Protein AF-A0A383D2X5-F1 (afdb_monomer_lite)

Sequence (97 aa):
MSYENPWLYNDVAFESEDIEDYFGFCYLLTDLENGKMYIGRKYFYQNRKKKGQRKRVRSESDWKTYYSSSKKVQHLVQEFGSARFKREILGLWKKKG

Organism: NCBI:txid408172

Secondary structure (DSSP, 8-state):
--SSSPPEETTEE--SGGGTT--EEEEEEEETTT--EEEEEEESEEEEEPTT-SSEEEEE-STTT---S-HHHHHHHHHH-GGGEEEEEEEEESS--

pLDDT: mean 94.7, std 5.42, range [62.34, 98.5]

Radius of gyration: 14.53 Å; chains: 1; bounding box: 34×28×40 Å

InterPro domains:
  IPR045566 Putative endonuclease SegE-like, GIY-YIG domain [PF19835] (7-97)

Structure (mmCIF, N/CA/C/O backbone):
data_AF-A0A383D2X5-F1
#
_entry.id   AF-A0A383D2X5-F1
#
loop_
_atom_site.group_PDB
_atom_site.id
_atom_site.type_symbol
_atom_site.label_atom_id
_atom_site.label_alt_id
_atom_site.label_comp_id
_atom_site.label_asym_id
_atom_site.label_entity_id
_atom_site.label_seq_id
_atom_site.pdbx_PDB_ins_code
_atom_site.Cartn_x
_atom_site.Cartn_y
_atom_site.Cartn_z
_atom_site.occupancy
_atom_site.B_iso_or_equiv
_atom_site.auth_seq_id
_atom_site.auth_comp_id
_atom_site.auth_asym_id
_atom_site.auth_atom_id
_atom_site.pdbx_PDB_model_num
ATOM 1 N N . MET A 1 1 ? 7.249 -12.275 6.637 1.00 62.34 1 MET A N 1
ATOM 2 C CA . MET A 1 1 ? 6.719 -11.056 5.991 1.00 62.34 1 MET A CA 1
ATOM 3 C C . MET A 1 1 ? 7.909 -10.221 5.565 1.00 62.34 1 MET A C 1
ATOM 5 O O . MET A 1 1 ? 8.782 -10.016 6.404 1.00 62.34 1 MET A O 1
ATOM 9 N N . SER A 1 2 ? 8.005 -9.822 4.292 1.00 81.44 2 SER A N 1
ATOM 10 C CA . SER A 1 2 ? 9.201 -9.122 3.787 1.00 81.44 2 SER A CA 1
ATOM 11 C C . SER A 1 2 ? 9.235 -7.622 4.124 1.00 81.44 2 SER A C 1
ATOM 13 O O . SER A 1 2 ? 10.247 -6.959 3.901 1.00 81.44 2 SER A O 1
ATOM 15 N N . TYR A 1 3 ? 8.145 -7.082 4.682 1.00 89.19 3 TYR A N 1
ATOM 16 C CA . TYR A 1 3 ? 8.005 -5.674 5.051 1.00 89.19 3 TYR A CA 1
ATOM 17 C C . TYR A 1 3 ? 7.014 -5.469 6.208 1.00 89.19 3 TYR A C 1
ATOM 19 O O . TYR A 1 3 ? 6.217 -6.348 6.539 1.00 89.19 3 TYR A O 1
ATOM 27 N 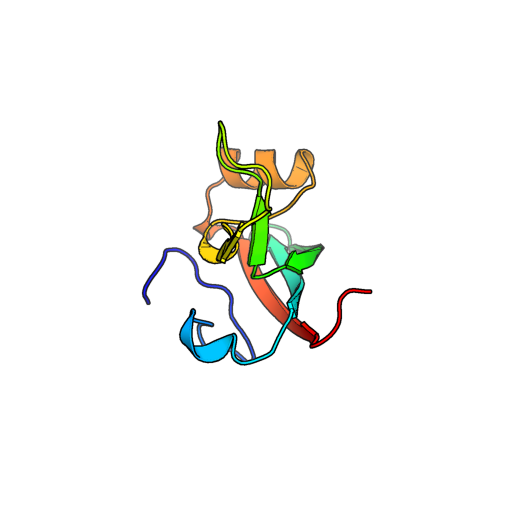N . GLU A 1 4 ? 7.093 -4.298 6.842 1.00 89.62 4 GLU A N 1
ATOM 28 C CA . GLU A 1 4 ? 6.279 -3.922 8.001 1.00 89.62 4 GLU A CA 1
ATOM 29 C C . GLU A 1 4 ? 4.811 -3.649 7.620 1.00 89.62 4 GLU A C 1
ATOM 31 O O . GLU A 1 4 ? 4.533 -2.993 6.610 1.00 89.62 4 GLU A O 1
ATOM 36 N N . ASN A 1 5 ? 3.879 -4.126 8.459 1.00 94.31 5 ASN A N 1
ATOM 37 C CA . ASN A 1 5 ? 2.425 -3.974 8.320 1.00 94.31 5 ASN A CA 1
ATOM 38 C C . ASN A 1 5 ? 1.913 -4.332 6.910 1.00 94.31 5 ASN A C 1
ATOM 40 O O . ASN A 1 5 ? 1.461 -3.430 6.218 1.00 94.31 5 ASN A O 1
ATOM 44 N N . PRO A 1 6 ? 2.042 -5.567 6.403 1.00 96.69 6 PRO A N 1
ATOM 45 C CA . PRO A 1 6 ? 1.876 -5.848 4.977 1.00 96.69 6 PRO A CA 1
ATOM 46 C C . PRO A 1 6 ? 0.487 -5.515 4.422 1.00 96.69 6 PRO A C 1
ATOM 48 O O . PRO A 1 6 ? -0.499 -5.447 5.153 1.00 96.69 6 PRO A O 1
ATOM 51 N N . TRP A 1 7 ? 0.401 -5.350 3.102 1.00 97.88 7 TRP A N 1
ATOM 52 C CA . TRP A 1 7 ? -0.888 -5.357 2.417 1.00 97.88 7 TRP A CA 1
ATOM 53 C C . TRP A 1 7 ? -1.469 -6.768 2.454 1.00 97.88 7 TRP A C 1
ATOM 55 O O . TRP A 1 7 ? -0.805 -7.709 2.029 1.00 97.88 7 TRP A O 1
ATOM 65 N N . LEU A 1 8 ? -2.699 -6.914 2.941 1.00 98.06 8 LEU A N 1
ATOM 66 C CA . LEU A 1 8 ? -3.406 -8.190 2.959 1.00 98.06 8 LEU A CA 1
ATOM 67 C C . LEU A 1 8 ? -4.326 -8.303 1.745 1.00 98.06 8 LEU A C 1
ATOM 69 O O . LEU A 1 8 ? -5.123 -7.404 1.487 1.00 98.06 8 LEU A O 1
ATOM 73 N N . TYR A 1 9 ? -4.247 -9.412 1.022 1.00 97.69 9 TYR A N 1
ATOM 74 C CA . TYR A 1 9 ? -5.200 -9.790 -0.014 1.00 97.69 9 TYR A CA 1
ATOM 75 C C . TYR A 1 9 ? -5.802 -11.141 0.358 1.00 97.69 9 TYR A C 1
ATOM 77 O O . TYR A 1 9 ? -5.074 -12.122 0.480 1.00 97.69 9 TYR A O 1
ATOM 85 N N . ASN A 1 10 ? -7.118 -11.186 0.585 1.00 95.50 10 ASN A N 1
ATOM 86 C CA . ASN A 1 10 ? -7.807 -12.368 1.122 1.00 95.50 10 ASN A CA 1
ATOM 87 C C . ASN A 1 10 ? -7.133 -12.913 2.401 1.00 95.50 10 ASN A C 1
A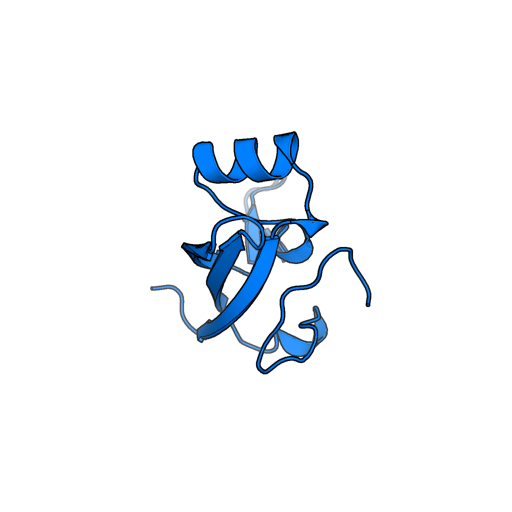TOM 89 O O . ASN A 1 10 ? -6.853 -14.104 2.500 1.00 95.50 10 ASN A O 1
ATOM 93 N N . ASP A 1 11 ? -6.809 -12.013 3.337 1.00 95.19 11 ASP A N 1
ATOM 94 C CA . ASP A 1 11 ? -6.127 -12.299 4.613 1.00 95.19 11 ASP A CA 1
ATOM 95 C C . ASP A 1 11 ? -4.706 -12.888 4.505 1.00 95.19 11 ASP A C 1
ATOM 97 O O . ASP A 1 11 ? -4.091 -13.231 5.515 1.00 95.19 11 ASP A O 1
ATOM 101 N N . VAL A 1 12 ? -4.132 -12.928 3.299 1.00 96.44 12 VAL A N 1
ATOM 102 C CA . VAL A 1 12 ? -2.747 -13.344 3.051 1.00 96.44 12 VAL A CA 1
ATOM 103 C C . VAL A 1 12 ? -1.887 -12.121 2.741 1.00 96.44 12 VAL A C 1
ATOM 105 O O . VAL A 1 12 ? -2.309 -11.212 2.027 1.00 96.44 12 VAL A O 1
ATOM 108 N N . ALA A 1 13 ? -0.672 -12.076 3.290 1.00 97.19 13 ALA A N 1
ATOM 109 C CA . ALA A 1 13 ? 0.280 -11.010 2.996 1.00 97.19 13 ALA A CA 1
ATOM 110 C C . ALA A 1 13 ? 0.677 -11.036 1.514 1.00 97.19 13 ALA A C 1
ATOM 112 O O . ALA A 1 13 ? 1.153 -12.054 1.024 1.00 97.19 13 ALA A O 1
ATOM 113 N N . PHE A 1 14 ? 0.495 -9.907 0.833 1.00 97.31 14 PHE A N 1
ATOM 114 C CA . PHE A 1 14 ? 0.799 -9.737 -0.582 1.00 97.31 14 PHE A CA 1
ATOM 115 C C . PHE A 1 14 ? 2.270 -9.350 -0.763 1.00 97.31 14 PHE A C 1
ATOM 117 O O . PHE A 1 14 ? 2.735 -8.356 -0.194 1.00 97.31 14 PHE A O 1
ATOM 124 N N . GLU A 1 15 ? 3.007 -10.109 -1.559 1.00 97.19 15 GLU A N 1
ATOM 125 C CA . GLU A 1 15 ? 4.437 -9.952 -1.806 1.00 97.19 15 GLU A CA 1
ATOM 126 C C . GLU A 1 15 ? 4.723 -9.580 -3.272 1.00 97.19 15 GLU A C 1
ATOM 128 O O . GLU A 1 15 ? 3.818 -9.391 -4.086 1.00 97.19 15 GLU A O 1
ATOM 133 N N . SER A 1 16 ? 5.996 -9.359 -3.614 1.00 96.12 16 SER A N 1
ATOM 134 C CA . SER A 1 16 ? 6.360 -8.914 -4.972 1.00 96.12 16 SER A CA 1
ATOM 135 C C . SER A 1 16 ? 6.118 -10.010 -6.013 1.00 96.12 16 SER A C 1
ATOM 137 O O . SER A 1 16 ? 5.833 -9.711 -7.172 1.00 96.12 16 SER A O 1
ATOM 139 N N . GLU A 1 17 ? 6.213 -11.267 -5.593 1.00 95.44 17 GLU A N 1
ATOM 140 C CA . GLU A 1 17 ? 5.953 -12.459 -6.391 1.00 95.44 17 GLU A CA 1
ATOM 141 C C . GLU A 1 17 ? 4.472 -12.560 -6.795 1.00 95.44 17 GLU A C 1
ATOM 143 O O . GLU A 1 17 ? 4.181 -13.001 -7.905 1.00 95.44 17 GLU A O 1
ATOM 148 N N . ASP A 1 18 ? 3.557 -12.055 -5.959 1.00 96.62 18 ASP A N 1
ATOM 149 C CA . ASP A 1 18 ? 2.104 -12.083 -6.193 1.00 96.62 18 ASP A CA 1
ATOM 150 C C . ASP A 1 18 ? 1.625 -11.019 -7.201 1.00 96.62 18 ASP A C 1
ATOM 152 O O . ASP A 1 18 ? 0.464 -11.009 -7.615 1.00 96.62 18 ASP A O 1
ATOM 156 N N . ILE A 1 19 ? 2.498 -10.087 -7.606 1.00 96.31 19 ILE A N 1
ATOM 157 C CA . ILE A 1 19 ? 2.142 -9.018 -8.554 1.00 96.31 19 ILE A CA 1
ATOM 158 C C . ILE A 1 19 ? 1.807 -9.584 -9.940 1.00 96.31 19 ILE A C 1
ATOM 160 O O . ILE A 1 19 ? 0.952 -9.024 -10.629 1.00 96.31 19 ILE A O 1
ATOM 164 N N . GLU A 1 20 ? 2.486 -10.652 -10.364 1.00 94.94 20 GLU A N 1
ATOM 165 C CA . GLU A 1 20 ? 2.307 -11.287 -11.675 1.00 94.94 20 GLU A CA 1
ATOM 166 C C . GLU A 1 20 ? 2.221 -10.270 -12.844 1.00 94.94 20 GLU A C 1
ATOM 168 O O . GLU A 1 20 ? 3.151 -9.496 -13.092 1.00 94.94 20 GLU A O 1
ATOM 173 N N . ASP A 1 21 ? 1.106 -10.264 -13.587 1.00 93.62 21 ASP A N 1
ATOM 174 C CA . ASP A 1 21 ? 0.823 -9.359 -14.703 1.00 93.62 21 ASP A CA 1
ATOM 175 C C . ASP A 1 21 ? -0.061 -8.159 -14.316 1.00 93.62 21 ASP A C 1
ATOM 177 O O . ASP A 1 21 ? -0.438 -7.351 -15.176 1.00 93.62 21 ASP A O 1
ATOM 181 N N . TYR A 1 22 ? -0.372 -7.992 -13.027 1.00 96.94 22 TYR A N 1
ATOM 182 C CA . TYR A 1 22 ? -1.210 -6.900 -12.552 1.00 96.94 22 TYR A CA 1
ATOM 183 C C . TYR A 1 22 ? -0.485 -5.548 -12.632 1.00 96.94 22 TYR A C 1
ATOM 185 O O . TYR A 1 22 ? 0.699 -5.376 -12.335 1.00 96.94 22 TYR A O 1
ATOM 193 N N . PHE A 1 23 ? -1.225 -4.522 -13.043 1.00 95.44 23 PHE A N 1
ATOM 194 C CA . PHE A 1 23 ? -0.730 -3.153 -13.163 1.00 95.44 23 PHE A CA 1
ATOM 195 C C . PHE A 1 23 ? -0.762 -2.413 -11.821 1.00 95.44 23 PHE A C 1
ATOM 197 O O . PHE A 1 23 ? 0.126 -1.613 -11.498 1.00 95.44 23 PHE A O 1
ATOM 204 N N . GLY A 1 24 ? -1.806 -2.661 -11.036 1.00 96.81 24 GLY A N 1
ATOM 205 C CA . GLY A 1 24 ? -2.025 -2.032 -9.745 1.00 96.81 24 GLY A CA 1
ATOM 206 C C . GLY A 1 24 ? -3.216 -2.625 -9.019 1.00 96.81 24 GLY A C 1
ATOM 207 O O . GLY A 1 24 ? -3.782 -3.632 -9.441 1.00 96.81 24 GLY A O 1
ATOM 208 N N . PHE A 1 25 ? -3.602 -1.957 -7.943 1.00 97.69 25 PHE A N 1
ATOM 209 C CA . PHE A 1 25 ? -4.608 -2.443 -7.021 1.00 97.69 25 PHE A CA 1
ATOM 210 C C . PHE A 1 25 ? -5.435 -1.300 -6.435 1.00 97.69 25 PHE A C 1
ATOM 212 O O . PHE A 1 25 ? -4.954 -0.170 -6.279 1.00 97.69 25 PHE A O 1
ATOM 219 N N . CYS A 1 26 ? -6.692 -1.605 -6.126 1.00 97.56 26 CYS A N 1
ATOM 220 C CA . CYS A 1 26 ? -7.517 -0.793 -5.240 1.00 97.56 26 CYS A CA 1
ATOM 221 C C . CYS A 1 26 ? -7.334 -1.302 -3.815 1.00 97.56 26 CYS A C 1
ATOM 223 O O . CYS A 1 26 ? -7.209 -2.507 -3.598 1.00 97.56 26 CYS A O 1
ATOM 225 N N . TYR A 1 27 ? -7.321 -0.389 -2.855 1.00 98.00 27 TYR A N 1
ATOM 226 C CA . TYR A 1 27 ? -7.052 -0.726 -1.469 1.00 98.00 27 TYR A CA 1
ATOM 227 C C . TYR A 1 27 ? -7.990 -0.016 -0.506 1.00 98.00 27 TYR A C 1
ATOM 229 O O . TYR A 1 27 ? -8.524 1.050 -0.818 1.00 98.00 27 TYR A O 1
ATOM 237 N N . LEU A 1 28 ? -8.123 -0.606 0.675 1.00 98.38 28 LEU A N 1
ATOM 238 C CA . LEU A 1 28 ? -8.800 -0.075 1.841 1.00 98.38 28 LEU A CA 1
ATOM 239 C C . LEU A 1 28 ? -7.773 0.097 2.962 1.00 98.38 28 LEU A C 1
ATOM 241 O O . LEU A 1 28 ? -7.018 -0.819 3.286 1.00 98.38 28 LEU A O 1
ATOM 245 N N . LEU A 1 29 ? -7.739 1.293 3.538 1.00 97.88 29 LEU A N 1
ATOM 246 C CA . LEU A 1 29 ? -7.111 1.543 4.825 1.00 97.88 29 LEU A CA 1
ATOM 247 C C . LEU A 1 29 ? -8.197 1.684 5.878 1.00 97.88 29 LEU A C 1
ATOM 249 O O . LEU A 1 29 ? -9.090 2.518 5.714 1.00 97.88 29 LEU A O 1
ATOM 253 N N . THR A 1 30 ? -8.063 0.937 6.965 1.00 98.25 30 THR A N 1
ATOM 254 C CA . THR A 1 30 ? -8.959 1.024 8.119 1.00 98.25 30 THR A CA 1
ATOM 255 C C . THR A 1 30 ? -8.158 1.497 9.324 1.00 98.25 30 THR A C 1
ATOM 257 O O . THR A 1 30 ? -7.198 0.842 9.725 1.00 98.25 30 THR A O 1
ATOM 260 N N . ASP A 1 31 ? -8.531 2.648 9.884 1.00 97.56 31 ASP A N 1
ATOM 261 C CA . ASP A 1 31 ? -8.020 3.125 11.171 1.00 97.56 31 ASP A CA 1
ATOM 262 C C . ASP A 1 31 ? -8.644 2.276 12.287 1.00 97.56 31 ASP A C 1
ATOM 264 O O . ASP A 1 31 ? -9.850 2.351 12.526 1.00 97.56 31 ASP A O 1
ATOM 268 N N . LEU A 1 32 ? -7.834 1.450 12.951 1.00 97.44 32 LEU A N 1
ATOM 269 C CA . LEU A 1 32 ? -8.300 0.492 13.956 1.00 97.44 32 LEU A CA 1
ATOM 270 C C . LEU A 1 32 ? -8.805 1.162 15.241 1.00 97.44 32 LEU A C 1
ATOM 272 O O . LEU A 1 32 ? -9.570 0.550 15.977 1.00 97.44 32 LEU A O 1
ATOM 276 N N . GLU A 1 33 ? -8.428 2.417 15.488 1.00 97.00 33 GLU A N 1
ATOM 277 C CA . GLU A 1 33 ? -8.824 3.150 16.694 1.00 97.00 33 G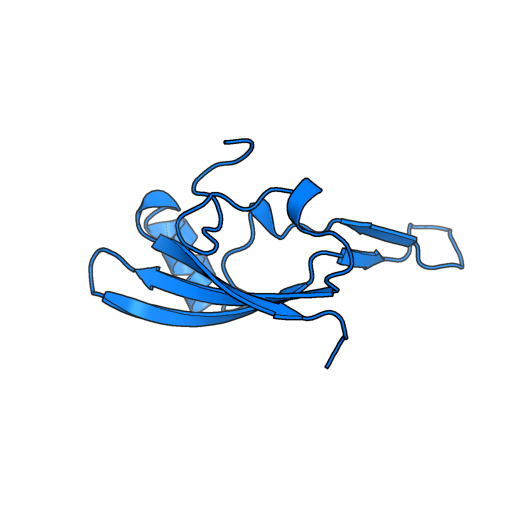LU A CA 1
ATOM 278 C C . GLU A 1 33 ? -10.268 3.664 16.608 1.00 97.00 33 GLU A C 1
ATOM 280 O O . GLU A 1 33 ? -10.988 3.717 17.599 1.00 97.00 33 GLU A O 1
ATOM 285 N N . ASN A 1 34 ? -10.702 4.093 15.418 1.00 96.12 34 ASN A N 1
ATOM 286 C CA . ASN A 1 34 ? -11.994 4.772 15.241 1.00 96.12 34 ASN A CA 1
ATOM 287 C C . ASN A 1 34 ? -12.856 4.208 14.101 1.00 96.12 34 ASN A C 1
ATOM 289 O O . ASN A 1 34 ? -13.926 4.751 13.822 1.00 96.12 34 ASN A O 1
ATOM 293 N N . GLY A 1 35 ? -12.391 3.161 13.418 1.00 97.06 35 GLY A N 1
ATOM 294 C CA . GLY A 1 35 ? -13.105 2.484 12.337 1.00 97.06 35 GLY A CA 1
ATOM 295 C C . GLY A 1 35 ? -13.234 3.290 11.044 1.00 97.06 35 GLY A C 1
ATOM 296 O O . GLY A 1 35 ? -13.938 2.864 10.127 1.00 97.06 35 GLY A O 1
ATOM 297 N N . LYS A 1 36 ? -12.596 4.463 10.928 1.00 97.12 36 LYS A N 1
ATOM 298 C CA . LYS A 1 36 ? -12.662 5.253 9.695 1.00 97.12 36 LYS A CA 1
ATOM 299 C C . LYS A 1 36 ? -11.912 4.552 8.577 1.00 97.12 36 LYS A 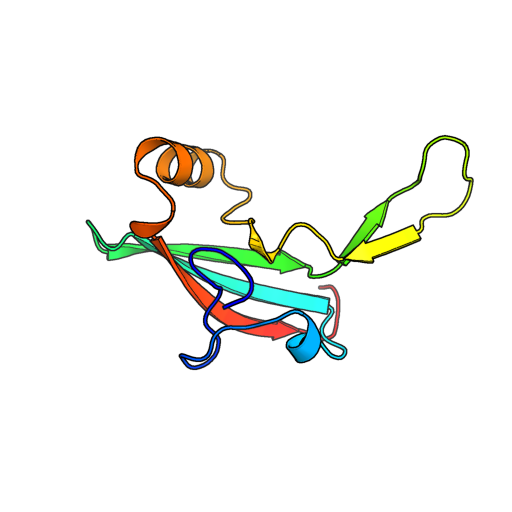C 1
ATOM 301 O O . LYS A 1 36 ? -10.802 4.052 8.747 1.00 97.12 36 LYS A O 1
ATOM 306 N N . MET A 1 37 ? -12.523 4.605 7.405 1.00 97.69 37 MET A N 1
ATOM 307 C CA . MET A 1 37 ? -12.050 3.927 6.212 1.00 97.69 37 MET A CA 1
ATOM 308 C C . MET A 1 37 ? -11.609 4.922 5.142 1.00 97.69 37 MET A C 1
ATOM 310 O O . MET A 1 37 ? -12.187 6.001 4.985 1.00 97.69 37 MET A O 1
ATOM 314 N N . TYR A 1 38 ? -10.596 4.538 4.373 1.00 97.81 38 TYR A N 1
ATOM 315 C CA . TYR A 1 38 ? -10.132 5.262 3.197 1.00 97.81 38 TYR A CA 1
ATOM 316 C C . TYR A 1 38 ? -9.896 4.286 2.050 1.00 97.81 38 TYR A C 1
ATOM 318 O O . TYR A 1 38 ? -9.093 3.365 2.177 1.00 97.81 38 TYR A O 1
ATOM 326 N N . ILE A 1 39 ? -10.553 4.521 0.914 1.00 97.94 39 ILE A N 1
ATOM 327 C CA . ILE A 1 39 ? -10.330 3.745 -0.305 1.00 97.94 39 ILE A CA 1
ATOM 328 C C . ILE A 1 39 ? -9.428 4.537 -1.240 1.00 97.94 39 ILE A C 1
ATOM 330 O O . ILE A 1 39 ? -9.637 5.728 -1.482 1.00 97.94 39 ILE A O 1
ATOM 334 N N . GLY A 1 40 ? -8.426 3.861 -1.783 1.00 96.88 40 GLY A N 1
ATOM 335 C CA . GLY A 1 40 ? -7.519 4.441 -2.755 1.00 96.88 40 GLY A CA 1
ATOM 336 C C . GLY A 1 40 ? -7.080 3.434 -3.800 1.00 96.88 40 GLY A C 1
ATOM 337 O O . GLY A 1 40 ? -7.549 2.298 -3.868 1.00 96.88 40 GLY A O 1
ATOM 338 N N . ARG A 1 41 ? -6.159 3.882 -4.646 1.00 96.38 41 ARG A N 1
ATOM 339 C CA . ARG A 1 41 ? -5.577 3.060 -5.699 1.00 96.38 41 ARG A CA 1
ATOM 340 C C . ARG A 1 41 ? -4.091 3.343 -5.824 1.00 96.38 41 ARG A C 1
ATOM 342 O O . ARG A 1 41 ? -3.681 4.504 -5.819 1.00 96.38 41 ARG A O 1
ATOM 349 N N . LYS A 1 42 ? -3.297 2.291 -6.007 1.00 97.31 42 LYS A N 1
ATOM 350 C CA . LYS A 1 42 ? -1.848 2.369 -6.209 1.00 97.31 42 LYS A CA 1
ATOM 351 C C . LYS A 1 42 ? -1.427 1.464 -7.364 1.00 97.31 42 LYS A C 1
ATOM 353 O O . LYS A 1 42 ? -2.047 0.443 -7.638 1.00 97.31 42 LYS A O 1
ATOM 358 N N . TYR A 1 43 ? -0.376 1.863 -8.070 1.00 97.25 43 TYR A N 1
ATOM 359 C CA . TYR A 1 43 ? 0.263 1.028 -9.085 1.00 97.25 43 TYR A CA 1
ATOM 360 C C . TYR A 1 43 ? 1.487 0.340 -8.505 1.00 97.25 43 TYR A C 1
ATOM 362 O O . TYR A 1 43 ? 2.215 0.961 -7.727 1.00 97.25 43 TYR A O 1
ATOM 370 N N . PHE A 1 44 ? 1.734 -0.896 -8.938 1.00 97.31 44 PHE A N 1
ATOM 371 C CA . PHE A 1 44 ? 2.909 -1.665 -8.531 1.00 97.31 44 PHE A CA 1
ATOM 372 C C . PHE A 1 44 ? 4.189 -1.117 -9.149 1.00 97.31 44 PHE A C 1
ATOM 374 O O . PHE A 1 44 ? 5.233 -1.113 -8.504 1.00 97.31 44 PHE A O 1
ATOM 381 N N . TYR A 1 45 ? 4.097 -0.555 -10.355 1.00 95.50 45 TYR A N 1
ATOM 382 C CA . TYR A 1 45 ? 5.246 -0.081 -11.116 1.00 95.50 45 TYR A CA 1
ATOM 383 C C . TYR A 1 45 ? 5.199 1.418 -11.382 1.00 95.50 45 TYR A C 1
ATOM 385 O O . TYR A 1 45 ? 4.139 2.041 -11.475 1.00 95.50 45 TYR A O 1
ATOM 393 N N . GLN A 1 46 ? 6.378 1.994 -11.579 1.00 93.31 46 GLN A N 1
ATOM 394 C CA . GLN A 1 46 ? 6.559 3.379 -11.980 1.00 93.31 46 GLN A CA 1
ATOM 395 C C . GLN A 1 46 ? 7.486 3.482 -13.186 1.00 93.31 46 GLN A C 1
ATOM 397 O O . GLN A 1 46 ? 8.480 2.770 -13.295 1.00 93.31 46 GLN A O 1
ATOM 402 N N . ASN A 1 47 ? 7.173 4.417 -14.081 1.00 92.06 47 ASN A N 1
ATOM 403 C CA . ASN A 1 47 ? 7.986 4.714 -15.255 1.00 92.06 47 ASN A CA 1
ATOM 404 C C . ASN A 1 47 ? 8.697 6.048 -15.036 1.00 92.06 47 ASN A C 1
ATOM 406 O O . ASN A 1 47 ? 8.097 7.109 -15.229 1.00 92.06 47 ASN A O 1
ATOM 410 N N . ARG A 1 48 ? 9.971 6.003 -14.633 1.00 90.06 48 ARG A N 1
ATOM 411 C CA . ARG A 1 48 ? 10.780 7.203 -14.358 1.00 90.06 48 ARG A CA 1
ATOM 412 C C . ARG A 1 48 ? 11.902 7.359 -15.384 1.00 90.06 48 ARG A C 1
ATOM 414 O O . ARG A 1 48 ? 12.413 6.386 -15.933 1.00 90.06 48 ARG A O 1
ATOM 421 N N . LYS A 1 49 ? 12.285 8.605 -15.660 1.00 92.31 49 LYS A N 1
ATOM 422 C CA . LYS A 1 49 ? 13.459 8.941 -16.477 1.00 92.31 49 LYS A CA 1
ATOM 423 C C . LYS A 1 49 ? 14.651 9.100 -15.534 1.00 92.31 49 LYS A C 1
ATOM 425 O O . LYS A 1 49 ? 14.605 9.951 -14.649 1.00 92.31 49 LYS A O 1
ATOM 430 N N . LYS A 1 50 ? 15.696 8.284 -15.691 1.00 87.75 50 LYS A N 1
ATOM 431 C CA . LYS A 1 50 ? 16.956 8.488 -14.955 1.00 87.75 50 LYS A CA 1
ATOM 432 C C . LYS A 1 50 ? 17.668 9.729 -15.510 1.00 87.75 50 LYS A C 1
ATOM 434 O O . LYS A 1 50 ? 17.559 10.017 -16.705 1.00 87.75 50 LYS A O 1
ATOM 439 N N . LYS A 1 51 ? 18.377 10.477 -14.654 1.00 89.25 51 LYS A N 1
ATOM 440 C CA . LYS A 1 51 ? 19.130 11.677 -15.065 1.00 89.25 51 LYS A CA 1
ATOM 441 C C . LYS A 1 51 ? 20.077 11.306 -16.218 1.00 89.25 51 LYS A C 1
ATOM 443 O O . LYS A 1 51 ? 20.798 10.322 -16.122 1.00 89.25 51 LYS A O 1
ATOM 448 N N . GLY A 1 52 ? 20.014 12.052 -17.322 1.00 91.38 52 GLY A N 1
ATOM 449 C CA . GLY A 1 52 ? 20.836 11.818 -18.519 1.00 91.38 52 GLY A CA 1
ATOM 450 C C . GLY A 1 52 ? 20.308 10.779 -19.521 1.00 91.38 52 GLY A C 1
ATOM 451 O O . GLY A 1 52 ? 20.798 10.733 -20.643 1.00 91.38 52 GLY A O 1
ATOM 452 N N . GLN A 1 53 ? 19.282 9.983 -19.198 1.00 91.81 53 GLN A N 1
ATOM 453 C CA . GLN A 1 53 ? 18.734 8.998 -20.143 1.00 91.81 53 GLN A CA 1
ATOM 454 C C . GLN A 1 53 ? 17.554 9.553 -20.934 1.00 91.81 53 GLN A C 1
ATOM 456 O O . GLN A 1 53 ? 16.684 10.198 -20.363 1.00 91.81 53 GLN A O 1
ATOM 461 N N . ARG A 1 54 ? 17.464 9.263 -22.240 1.00 89.00 54 ARG A N 1
ATOM 462 C CA . ARG A 1 54 ? 16.332 9.701 -23.083 1.00 89.00 54 ARG A CA 1
ATOM 463 C C . ARG A 1 54 ? 15.055 8.884 -22.841 1.00 89.00 54 ARG A C 1
ATOM 465 O O . ARG A 1 54 ? 13.965 9.451 -22.880 1.00 89.00 54 ARG A O 1
ATOM 472 N N . LYS A 1 55 ? 15.185 7.579 -22.577 1.00 91.31 55 LYS A N 1
ATOM 473 C CA . LYS A 1 55 ? 14.067 6.637 -22.387 1.00 91.31 55 LYS A CA 1
ATOM 474 C C . LYS A 1 55 ? 13.642 6.551 -20.913 1.00 91.31 55 LYS A C 1
ATOM 476 O O . LYS A 1 55 ? 14.451 6.760 -20.012 1.00 91.31 55 LYS A O 1
ATOM 481 N N . ARG A 1 56 ? 12.360 6.253 -20.672 1.00 91.88 56 ARG A N 1
ATOM 482 C CA . ARG A 1 56 ? 11.843 5.926 -19.332 1.00 91.88 56 ARG A CA 1
ATOM 483 C C . ARG A 1 56 ? 12.121 4.457 -19.030 1.00 91.88 56 ARG A C 1
ATOM 485 O O . ARG A 1 56 ? 12.022 3.624 -19.924 1.00 91.88 56 ARG A O 1
ATOM 492 N N . VAL A 1 57 ? 12.427 4.164 -17.773 1.00 93.00 57 VAL A N 1
ATOM 493 C CA . VAL A 1 57 ? 12.641 2.805 -17.273 1.00 93.00 57 VAL A CA 1
ATOM 494 C C . VAL A 1 57 ? 11.490 2.457 -16.335 1.00 93.00 57 VAL A C 1
ATOM 496 O O . VAL A 1 57 ? 11.122 3.274 -15.485 1.00 93.00 57 VAL A O 1
ATOM 499 N N . ARG A 1 58 ? 10.915 1.264 -16.518 1.00 92.00 58 ARG A N 1
ATOM 500 C CA . ARG A 1 58 ? 9.933 0.683 -15.600 1.00 92.00 58 ARG A CA 1
ATOM 501 C C . ARG A 1 58 ? 10.682 0.068 -14.424 1.00 92.00 58 ARG A C 1
ATOM 503 O O . ARG A 1 58 ? 11.601 -0.716 -14.632 1.00 92.00 58 ARG A O 1
ATOM 510 N N . SER A 1 59 ? 10.295 0.426 -13.211 1.00 93.56 59 SER A N 1
ATOM 511 C CA . SER A 1 59 ? 10.762 -0.219 -11.984 1.00 93.56 59 SER A CA 1
ATOM 512 C C . SER A 1 59 ? 9.576 -0.505 -11.078 1.00 93.56 59 SER A C 1
ATOM 514 O O . SER A 1 59 ? 8.527 0.134 -11.211 1.00 93.56 59 SER A O 1
ATOM 516 N N . GLU A 1 60 ? 9.750 -1.417 -10.129 1.00 95.38 60 GLU A N 1
ATOM 517 C CA . GLU A 1 60 ? 8.832 -1.523 -9.001 1.00 95.38 60 GLU A CA 1
ATOM 518 C C . GLU A 1 60 ? 8.761 -0.173 -8.267 1.00 95.38 60 GLU A C 1
ATOM 520 O O . GLU A 1 60 ? 9.701 0.638 -8.283 1.00 95.38 60 GLU A O 1
ATOM 525 N N . SER A 1 61 ? 7.580 0.128 -7.748 1.00 95.81 61 SER A N 1
ATOM 526 C CA . SER A 1 61 ? 7.300 1.340 -6.994 1.00 95.81 61 SER A CA 1
ATOM 527 C C . SER A 1 61 ? 7.428 1.089 -5.493 1.00 95.81 61 SER A C 1
ATOM 529 O O . SER A 1 61 ? 7.662 -0.019 -5.035 1.00 95.81 61 SER A O 1
ATOM 531 N N . ASP A 1 62 ? 7.204 2.137 -4.720 1.00 95.56 62 ASP A N 1
ATOM 532 C CA . ASP A 1 62 ? 7.137 2.161 -3.260 1.00 95.56 62 ASP A CA 1
ATOM 533 C C . ASP A 1 62 ? 5.843 1.560 -2.674 1.00 95.56 62 ASP A C 1
ATOM 535 O O . ASP A 1 62 ? 5.450 1.900 -1.564 1.00 95.56 62 ASP A O 1
ATOM 539 N N . TRP A 1 63 ? 5.125 0.702 -3.406 1.00 97.19 63 TRP A N 1
ATOM 540 C CA . TRP A 1 63 ? 3.798 0.231 -2.991 1.00 97.19 63 TRP A CA 1
ATOM 541 C C . TRP A 1 63 ? 3.798 -0.479 -1.621 1.00 97.19 63 TRP A C 1
ATOM 543 O O . TRP A 1 63 ? 2.839 -0.313 -0.870 1.00 97.19 63 TRP A O 1
ATOM 553 N N . LYS A 1 64 ? 4.885 -1.172 -1.248 1.00 96.69 64 LYS A N 1
ATOM 554 C CA . LYS A 1 64 ? 5.041 -1.839 0.061 1.00 96.69 64 LYS A CA 1
ATOM 555 C C . LYS A 1 64 ? 5.009 -0.871 1.248 1.00 96.69 64 LYS A C 1
ATOM 557 O O . LYS A 1 64 ? 4.403 -1.174 2.273 1.00 96.69 64 LYS A O 1
ATOM 562 N N . THR A 1 65 ? 5.603 0.315 1.119 1.00 95.81 65 THR A N 1
ATOM 563 C CA . THR A 1 65 ? 5.635 1.345 2.181 1.00 95.81 65 THR A CA 1
ATOM 564 C C . THR A 1 65 ? 4.563 2.421 2.005 1.00 95.81 65 THR A C 1
ATOM 566 O O . THR A 1 65 ? 4.396 3.292 2.855 1.00 95.81 65 THR A O 1
ATOM 569 N N . TYR A 1 66 ? 3.815 2.369 0.906 1.00 97.19 66 TYR A N 1
ATOM 570 C CA . TYR A 1 66 ? 2.769 3.327 0.590 1.00 97.19 66 TYR A CA 1
ATOM 571 C C . TYR A 1 66 ? 1.532 3.146 1.482 1.00 97.19 66 TYR A C 1
ATOM 573 O O . TYR A 1 66 ? 1.116 2.025 1.763 1.00 97.19 66 TYR A O 1
ATOM 581 N N . TYR A 1 67 ? 0.907 4.263 1.863 1.00 96.75 67 TYR A N 1
ATOM 582 C CA . TYR A 1 67 ? -0.390 4.290 2.555 1.00 96.75 67 TYR A CA 1
ATOM 583 C C . TYR A 1 67 ? -1.425 5.085 1.758 1.00 96.75 67 TYR A C 1
ATOM 585 O O . TYR A 1 67 ? -2.526 4.617 1.480 1.00 96.75 67 TYR A O 1
ATOM 593 N N . SER A 1 68 ? -1.099 6.312 1.360 1.00 96.56 68 SER A N 1
ATOM 594 C CA . SER A 1 68 ? -2.046 7.155 0.636 1.00 96.56 68 SER A CA 1
ATOM 595 C C . SER A 1 68 ? -1.355 8.293 -0.089 1.00 96.56 68 SER A C 1
ATOM 597 O O . SER A 1 68 ? -0.253 8.692 0.273 1.00 96.56 68 SER A O 1
ATOM 599 N N . SER A 1 69 ? -2.017 8.847 -1.103 1.00 95.12 69 SER A N 1
ATOM 600 C CA . SER A 1 69 ? -1.679 10.138 -1.709 1.00 95.12 69 SER A CA 1
ATOM 601 C C . SER A 1 69 ? -2.341 11.308 -0.978 1.00 95.12 69 SER A C 1
ATOM 603 O O . SER A 1 69 ? -2.012 12.461 -1.245 1.00 95.12 69 SER A O 1
ATOM 605 N N . SER A 1 70 ? -3.296 11.038 -0.083 1.00 96.44 70 SER A N 1
ATOM 606 C CA . SER A 1 70 ? -3.952 12.059 0.727 1.00 96.44 70 SER A CA 1
ATOM 607 C C . SER A 1 70 ? -3.015 12.543 1.827 1.00 96.44 70 SER A C 1
ATOM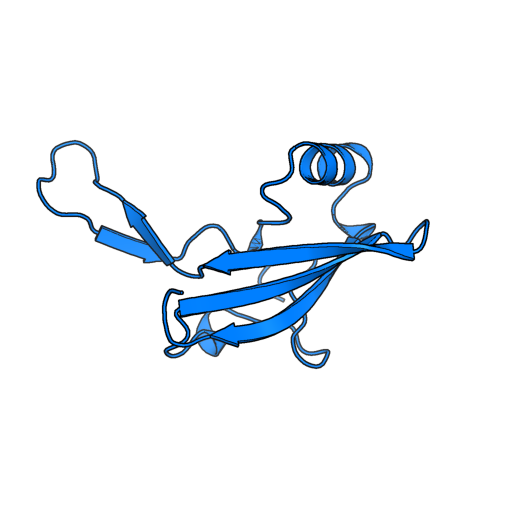 609 O O . SER A 1 70 ? -2.645 11.764 2.706 1.00 96.44 70 SER A O 1
ATOM 611 N N . LYS A 1 71 ? -2.698 13.845 1.829 1.00 96.88 71 LYS A N 1
ATOM 612 C CA . LYS A 1 71 ? -1.884 14.481 2.882 1.00 96.88 71 LYS A CA 1
ATOM 613 C C . LYS A 1 71 ? -2.440 14.216 4.282 1.00 96.88 71 LYS A C 1
ATOM 615 O O . LYS A 1 71 ? -1.680 13.955 5.202 1.00 96.88 71 LYS A O 1
ATOM 620 N N . LYS A 1 72 ? -3.770 14.220 4.428 1.00 96.00 72 LYS A N 1
ATOM 621 C CA . LYS A 1 72 ? -4.433 13.940 5.708 1.00 96.00 72 LYS A CA 1
ATOM 622 C C . LYS A 1 72 ? -4.106 12.535 6.208 1.00 96.00 72 LYS A C 1
ATOM 624 O O . LYS A 1 72 ? -3.710 12.382 7.351 1.00 96.00 72 LYS A O 1
ATOM 629 N N . VAL A 1 73 ? -4.243 11.522 5.352 1.00 95.56 73 VAL A N 1
ATOM 630 C CA . VAL A 1 73 ? -3.952 10.130 5.734 1.00 95.56 73 VAL A CA 1
ATOM 631 C C . VAL A 1 73 ? -2.458 9.943 5.993 1.00 95.56 73 VAL A C 1
ATOM 633 O O . VAL A 1 73 ? -2.095 9.293 6.961 1.00 95.56 73 VAL A O 1
ATOM 636 N N . GLN A 1 74 ? -1.593 10.559 5.183 1.00 96.50 74 GLN A N 1
ATOM 637 C CA . GLN A 1 74 ? -0.145 10.530 5.406 1.00 96.50 74 GLN A CA 1
ATOM 638 C C . GLN A 1 74 ? 0.238 11.106 6.775 1.00 96.50 74 GLN A C 1
ATOM 640 O O . GLN A 1 74 ? 1.015 10.483 7.489 1.00 96.50 74 GLN A O 1
ATOM 645 N N . HIS A 1 75 ? -0.336 12.251 7.160 1.00 97.44 75 HIS A N 1
ATOM 646 C CA . HIS A 1 75 ? -0.095 12.842 8.476 1.00 97.44 75 HIS A CA 1
ATOM 647 C C . HIS A 1 75 ? -0.583 11.930 9.605 1.00 97.44 75 HIS A C 1
ATOM 649 O O . HIS A 1 75 ? 0.155 11.727 10.556 1.00 97.44 75 HIS A O 1
ATOM 655 N N . LEU A 1 76 ? -1.769 11.322 9.479 1.00 96.56 76 LEU A N 1
ATOM 656 C CA . LEU A 1 76 ? -2.284 10.391 10.492 1.00 96.56 76 LEU A CA 1
ATOM 657 C C . LEU A 1 76 ? -1.374 9.164 10.669 1.00 96.56 76 LEU A C 1
ATOM 659 O O . LEU A 1 76 ? -1.125 8.742 11.793 1.00 96.56 76 LEU A O 1
ATOM 663 N N . VAL A 1 77 ? -0.850 8.608 9.573 1.00 95.81 77 VAL A N 1
ATOM 664 C CA . VAL A 1 77 ? 0.101 7.483 9.619 1.00 95.81 77 VAL A CA 1
ATOM 665 C C . VAL A 1 77 ? 1.423 7.904 10.260 1.00 95.81 77 VAL A C 1
ATOM 667 O O . VAL A 1 77 ? 2.004 7.137 11.021 1.00 95.81 77 VAL A O 1
ATOM 670 N N . GLN A 1 78 ? 1.896 9.119 9.981 1.00 96.38 78 GLN A N 1
ATOM 671 C CA . GLN A 1 78 ? 3.110 9.656 10.594 1.00 96.38 78 GLN A CA 1
ATOM 672 C C . GLN A 1 78 ? 2.931 9.940 12.093 1.00 96.38 78 GLN A C 1
ATOM 674 O O . GLN A 1 78 ? 3.847 9.693 12.869 1.00 96.38 78 GLN A O 1
ATOM 679 N N . GLU A 1 79 ? 1.774 10.467 12.488 1.00 97.19 79 GLU A N 1
ATOM 680 C CA . GLU A 1 79 ? 1.462 10.863 13.863 1.00 97.19 79 GLU A CA 1
ATOM 681 C C . GLU A 1 79 ? 1.214 9.652 14.769 1.00 97.19 79 GLU A C 1
ATOM 683 O O . GLU A 1 79 ? 1.739 9.593 15.877 1.00 97.19 79 GLU A O 1
ATOM 688 N N . PHE A 1 80 ? 0.439 8.674 14.294 1.00 95.88 80 PHE A N 1
ATOM 689 C CA . PHE A 1 80 ? -0.008 7.543 15.112 1.00 95.88 80 PHE A CA 1
ATOM 690 C C . PHE A 1 80 ? 0.712 6.225 14.818 1.00 95.88 80 PHE A C 1
ATOM 692 O O . PHE A 1 80 ? 0.511 5.244 15.532 1.00 95.88 80 PHE A O 1
ATOM 699 N N . GLY A 1 81 ? 1.547 6.191 13.781 1.00 95.38 81 GLY A N 1
ATOM 700 C CA . GLY A 1 81 ? 2.287 5.006 13.368 1.00 95.38 81 GLY A CA 1
ATOM 701 C C . GLY A 1 81 ? 1.514 4.080 12.427 1.00 95.38 81 GLY A C 1
ATOM 702 O O . GLY A 1 81 ? 0.285 4.079 12.337 1.00 95.38 81 GLY A O 1
ATOM 703 N N . SER A 1 82 ? 2.281 3.251 11.722 1.00 94.06 82 SER A N 1
ATOM 704 C CA . SER A 1 82 ? 1.832 2.232 10.765 1.00 94.06 82 SER A CA 1
ATOM 705 C C . SER A 1 82 ? 0.847 1.231 11.376 1.00 94.06 82 SER A C 1
ATOM 707 O O . SER A 1 82 ? -0.180 0.939 10.768 1.00 94.06 82 SER A O 1
ATOM 709 N N . ALA A 1 83 ? 1.139 0.731 12.581 1.00 94.94 83 ALA A N 1
ATOM 710 C CA . ALA A 1 83 ? 0.407 -0.356 13.238 1.00 94.94 83 ALA A CA 1
ATOM 711 C C . ALA A 1 83 ? -1.069 -0.039 13.541 1.00 94.94 83 ALA A C 1
ATOM 713 O O . ALA A 1 83 ? -1.875 -0.956 13.682 1.00 94.94 83 ALA A O 1
ATOM 714 N N . ARG A 1 84 ? -1.443 1.246 13.604 1.00 96.31 84 ARG A N 1
ATOM 715 C CA . ARG A 1 84 ? -2.835 1.678 13.800 1.00 96.31 84 ARG A CA 1
ATOM 716 C C . ARG A 1 84 ? -3.720 1.428 12.575 1.00 96.31 84 ARG A C 1
ATOM 718 O O . ARG A 1 84 ? -4.943 1.418 12.690 1.00 96.31 84 ARG A O 1
ATOM 725 N N . PHE A 1 85 ? -3.129 1.241 11.398 1.00 97.25 85 PHE A N 1
ATOM 726 C CA . PHE A 1 85 ? -3.869 1.135 10.147 1.00 97.25 85 PHE A CA 1
ATOM 727 C C . PHE A 1 85 ? -3.787 -0.279 9.584 1.00 97.25 85 PHE A C 1
ATOM 729 O O . PHE A 1 85 ? -2.706 -0.751 9.23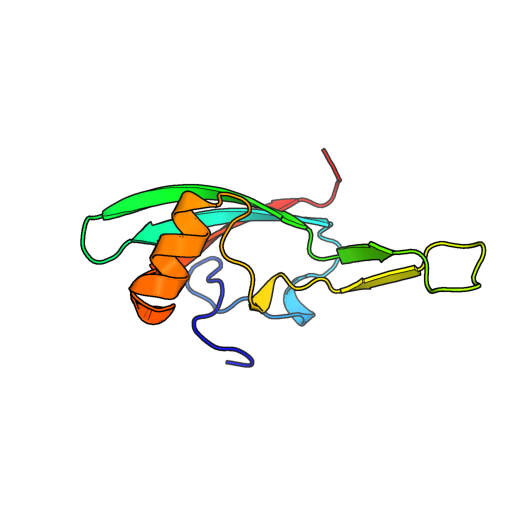7 1.00 97.25 85 PHE A O 1
ATOM 736 N N . LYS A 1 86 ? -4.940 -0.925 9.402 1.00 97.69 86 LYS A N 1
ATOM 737 C CA . LYS A 1 86 ? -5.037 -2.163 8.623 1.00 97.69 86 LYS A CA 1
ATOM 738 C C . LYS A 1 86 ? -5.002 -1.828 7.133 1.00 97.69 86 LYS A C 1
ATOM 740 O O . LYS A 1 86 ? -5.667 -0.886 6.693 1.00 97.69 86 LYS A O 1
ATOM 745 N N . ARG A 1 87 ? -4.221 -2.594 6.369 1.00 98.00 87 ARG A N 1
ATOM 746 C CA . ARG A 1 87 ? -3.997 -2.408 4.932 1.00 98.00 87 ARG A CA 1
ATOM 747 C C . ARG A 1 87 ? -4.547 -3.590 4.144 1.00 98.00 87 ARG A C 1
ATOM 749 O O . ARG A 1 87 ? -4.017 -4.691 4.244 1.00 98.00 87 ARG A O 1
ATOM 756 N N . GLU A 1 88 ? -5.574 -3.360 3.335 1.00 98.50 88 GLU A N 1
ATOM 757 C CA . GLU A 1 88 ? -6.259 -4.418 2.585 1.00 98.50 88 GLU A CA 1
ATOM 758 C C . GLU A 1 88 ? -6.308 -4.096 1.092 1.00 98.50 88 GLU A C 1
ATOM 760 O O . GLU A 1 88 ? -6.625 -2.978 0.686 1.00 98.50 88 GLU A O 1
ATOM 765 N N . ILE A 1 89 ? -6.004 -5.083 0.257 1.00 98.38 89 ILE A N 1
ATOM 766 C CA . ILE A 1 89 ? -6.204 -5.033 -1.188 1.00 98.38 89 ILE A CA 1
ATOM 767 C C . ILE A 1 89 ? -7.636 -5.486 -1.468 1.00 98.38 89 ILE A C 1
ATOM 769 O O . ILE A 1 89 ? -8.017 -6.605 -1.147 1.00 98.38 89 ILE A O 1
ATOM 773 N N . LEU A 1 90 ? -8.423 -4.614 -2.098 1.00 97.94 90 LEU A N 1
ATOM 774 C CA . LEU A 1 90 ? -9.801 -4.917 -2.499 1.00 97.94 90 LEU A CA 1
ATOM 775 C C . LEU A 1 90 ? -9.869 -5.606 -3.864 1.00 97.94 90 LEU A C 1
ATOM 777 O O . LEU A 1 90 ? -10.838 -6.291 -4.173 1.00 97.94 90 LEU A O 1
ATOM 781 N N . GLY A 1 91 ? -8.867 -5.384 -4.713 1.00 97.00 91 GLY A N 1
ATOM 782 C CA . GLY A 1 91 ? -8.820 -5.997 -6.032 1.00 97.00 91 GLY A CA 1
ATOM 783 C C . GLY A 1 91 ? -7.610 -5.569 -6.847 1.00 97.00 91 GLY A C 1
ATOM 784 O O . GLY A 1 91 ? -7.102 -4.451 -6.706 1.00 97.00 91 GLY A O 1
ATOM 785 N N . LEU A 1 92 ? -7.183 -6.473 -7.723 1.00 97.62 92 LEU A N 1
ATOM 786 C CA . LEU A 1 92 ? -6.047 -6.324 -8.625 1.00 97.62 92 LEU A CA 1
ATOM 787 C C . LEU A 1 92 ? -6.534 -6.025 -10.048 1.00 97.62 92 LEU A C 1
ATOM 789 O O . LEU A 1 92 ? -7.569 -6.523 -10.486 1.00 97.62 92 LEU A O 1
ATOM 793 N N . TRP A 1 93 ? -5.776 -5.221 -10.793 1.00 96.44 93 TRP A N 1
ATOM 794 C CA . TRP A 1 93 ? -6.172 -4.768 -12.128 1.00 96.44 93 TRP A CA 1
ATOM 795 C C . TRP A 1 93 ? -5.024 -4.887 -13.121 1.00 96.44 93 TRP A C 1
ATOM 797 O O . TRP A 1 93 ? -3.957 -4.316 -12.909 1.00 96.44 93 TRP A O 1
ATOM 807 N N . LYS A 1 94 ? -5.254 -5.578 -14.244 1.00 93.94 94 LYS A N 1
ATOM 808 C CA . LYS A 1 94 ? -4.244 -5.819 -15.298 1.00 93.94 94 LYS A CA 1
ATOM 809 C C . LYS A 1 94 ? -3.957 -4.611 -16.182 1.00 93.94 94 LYS A C 1
ATOM 811 O O . LYS A 1 94 ? -2.906 -4.521 -16.810 1.00 93.94 94 LYS A O 1
ATOM 816 N N . LYS A 1 95 ? -4.898 -3.672 -16.267 1.00 90.06 95 LYS A N 1
ATOM 817 C CA . LYS A 1 95 ? -4.785 -2.496 -17.130 1.00 90.06 95 LYS A CA 1
ATOM 818 C C . LYS A 1 95 ? -4.751 -1.228 -16.303 1.00 90.06 95 LYS A C 1
ATOM 820 O O . LYS A 1 95 ? -5.391 -1.110 -15.260 1.00 90.06 95 LYS A O 1
ATOM 825 N N . LYS A 1 96 ? -4.009 -0.257 -16.821 1.00 82.94 96 LYS A N 1
ATOM 826 C CA . LYS A 1 96 ? -4.145 1.125 -16.394 1.00 82.94 96 LYS A CA 1
ATOM 827 C C . LYS A 1 96 ? -5.532 1.612 -16.831 1.00 82.94 96 LYS A C 1
ATOM 829 O O . LYS A 1 96 ? -5.865 1.447 -18.002 1.00 82.94 96 LYS A O 1
ATOM 834 N N . GLY A 1 97 ? -6.303 2.154 -15.888 1.00 65.81 97 GLY A N 1
ATOM 835 C CA . GLY A 1 97 ? -7.529 2.901 -16.187 1.00 65.81 97 GLY A CA 1
ATOM 836 C C . GLY A 1 97 ? -7.244 4.136 -17.027 1.00 65.81 97 GLY A C 1
ATOM 837 O O . GLY A 1 97 ? -6.168 4.750 -16.806 1.00 65.81 97 GLY A O 1
#

Foldseek 3Di:
DPAPQAADEVNDGDDPVNCPLFQWFWKWKAQQVPRDIDIDIDGQWDFDDDPPHPGTDIDGDPPGVDDDPDPVRVVVCVVVHDVRIHMYTPDTHNDDD